Protein AF-A0A973AZY5-F1 (afdb_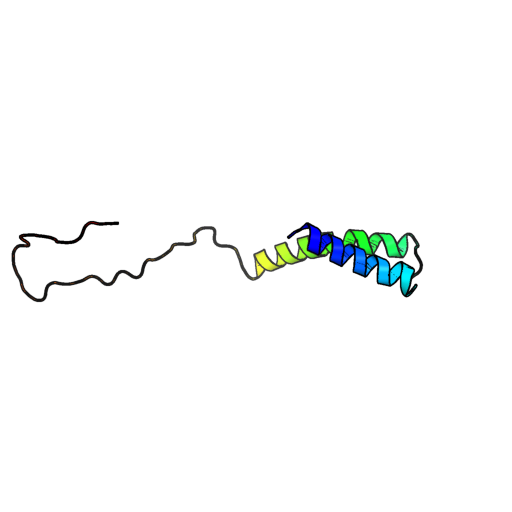monomer_lite)

Sequence (83 aa):
MISLLLAGYALITWLIFIRWRLLPWKIYTIIPVVTFPVVAIVVMVLLLNVFAPTSSDVRVTRYEVPIVPQVKGRVVEVAVKTN

Foldseek 3Di:
DVVVVVVVLVVVVCCCCPVVVVDDPDPVVVVCSVVVVVVVVVVVVVVCCVPPNDDPDPPPPPPDDDDDDPDDDDDDDDPDDDD

pLDDT: mean 79.25, std 8.22, range [58.38, 93.06]

Secondary structure (DSSP, 8-state):
-HHHHHHHHHHHHHIIIIIS--S--SHHHHHHHHHHHHHHHHHHHHHHHHHS---S-------------SS------------

Radius of gyration: 28.95 Å; chains: 1; bounding box: 55×27×76 Å

Structure (mmCIF, N/CA/C/O backbone):
data_AF-A0A973AZY5-F1
#
_entry.id   AF-A0A973AZY5-F1
#
loop_
_atom_site.group_PDB
_atom_site.id
_atom_site.type_symbol
_atom_site.label_atom_id
_atom_site.label_alt_id
_atom_site.label_comp_id
_atom_site.label_asym_id
_atom_site.label_entity_id
_atom_site.label_seq_id
_atom_site.pdbx_PDB_ins_code
_atom_site.Cartn_x
_atom_site.Cartn_y
_atom_site.Cartn_z
_atom_site.occupancy
_atom_site.B_iso_or_equiv
_atom_site.auth_seq_id
_atom_site.auth_comp_id
_atom_site.auth_asym_id
_atom_site.auth_atom_id
_atom_site.pdbx_PDB_model_num
ATOM 1 N N . MET A 1 1 ? 1.713 14.268 2.361 1.00 72.25 1 MET A N 1
ATOM 2 C CA . MET A 1 1 ? 1.948 12.810 2.516 1.00 72.25 1 MET A CA 1
ATOM 3 C C . MET A 1 1 ? 1.950 12.078 1.176 1.00 72.25 1 MET A C 1
ATOM 5 O O . MET A 1 1 ? 2.974 11.500 0.846 1.00 72.25 1 MET A O 1
ATOM 9 N N . ILE A 1 2 ? 0.887 12.156 0.364 1.00 80.88 2 ILE A N 1
ATOM 10 C CA . ILE A 1 2 ? 0.812 11.502 -0.966 1.00 80.88 2 ILE A CA 1
ATOM 11 C C . ILE A 1 2 ? 1.965 11.872 -1.913 1.00 80.88 2 ILE A C 1
ATOM 13 O O . ILE A 1 2 ? 2.523 11.000 -2.573 1.00 80.88 2 ILE A O 1
ATOM 17 N N . SER A 1 3 ? 2.386 13.137 -1.925 1.00 79.00 3 SER A N 1
ATOM 18 C CA . SER A 1 3 ? 3.461 13.618 -2.802 1.00 79.00 3 SER A CA 1
ATOM 19 C C . SER A 1 3 ? 4.804 12.922 -2.546 1.00 79.00 3 SER A C 1
ATOM 21 O O . SER A 1 3 ? 5.588 12.738 -3.469 1.00 79.00 3 SER A O 1
ATOM 23 N N . LEU A 1 4 ? 5.053 12.502 -1.302 1.00 83.00 4 LEU A N 1
ATOM 24 C CA . LEU A 1 4 ? 6.304 11.865 -0.883 1.00 83.00 4 LEU A CA 1
ATOM 25 C C . LEU A 1 4 ? 6.362 10.398 -1.342 1.00 83.00 4 LEU A C 1
ATOM 27 O O . LEU A 1 4 ? 7.407 9.930 -1.787 1.00 83.00 4 LEU A O 1
ATOM 31 N N . LEU A 1 5 ? 5.217 9.705 -1.324 1.00 82.88 5 LEU A N 1
ATOM 32 C CA . LEU A 1 5 ? 5.072 8.351 -1.869 1.00 82.88 5 LEU A CA 1
ATOM 33 C C . LEU A 1 5 ? 5.207 8.338 -3.396 1.00 82.88 5 LEU A C 1
ATOM 35 O O . LEU A 1 5 ? 5.924 7.501 -3.942 1.00 82.88 5 LEU A O 1
ATOM 39 N N . LEU A 1 6 ? 4.563 9.291 -4.080 1.00 83.25 6 LEU A N 1
ATOM 40 C CA . LEU A 1 6 ? 4.641 9.400 -5.538 1.00 83.25 6 LEU A CA 1
ATOM 41 C C . LEU A 1 6 ? 6.070 9.725 -5.995 1.00 83.25 6 LEU A C 1
ATOM 43 O O . LEU A 1 6 ? 6.579 9.109 -6.929 1.00 83.25 6 LEU A O 1
ATOM 47 N N . ALA A 1 7 ? 6.733 10.647 -5.289 1.00 86.50 7 ALA A N 1
ATOM 48 C CA . ALA A 1 7 ? 8.128 10.984 -5.534 1.00 86.50 7 ALA A CA 1
ATOM 49 C C . ALA A 1 7 ? 9.048 9.778 -5.309 1.00 86.50 7 ALA A C 1
ATOM 51 O O . ALA A 1 7 ? 9.888 9.506 -6.159 1.00 86.50 7 ALA A O 1
ATOM 52 N N . GLY A 1 8 ? 8.861 9.017 -4.223 1.00 88.44 8 GLY A N 1
ATOM 53 C CA . GLY A 1 8 ? 9.642 7.807 -3.950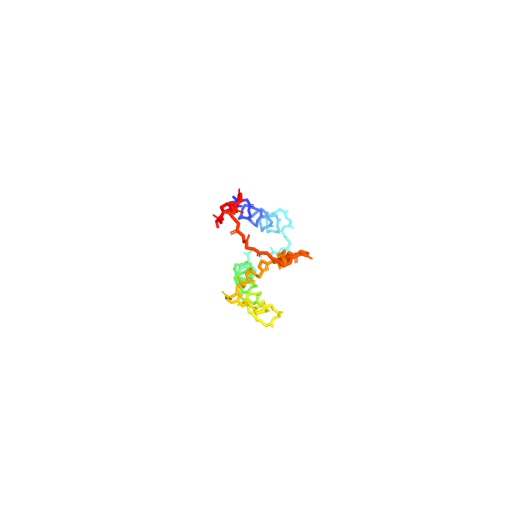 1.00 88.44 8 GLY A CA 1
ATOM 54 C C . GLY A 1 8 ? 9.494 6.745 -5.044 1.00 88.44 8 GLY A C 1
ATOM 55 O O . GLY A 1 8 ? 10.489 6.209 -5.528 1.00 88.44 8 GLY A O 1
ATOM 56 N N . TYR A 1 9 ? 8.267 6.494 -5.502 1.00 84.31 9 TYR A N 1
ATOM 57 C CA . TYR A 1 9 ? 8.003 5.564 -6.601 1.00 84.31 9 TYR A CA 1
ATOM 58 C C . TYR A 1 9 ? 8.626 6.032 -7.932 1.00 84.31 9 TYR A C 1
ATOM 60 O O . TYR A 1 9 ? 9.258 5.244 -8.643 1.00 84.31 9 TYR A O 1
ATOM 68 N N . ALA A 1 10 ? 8.519 7.325 -8.251 1.00 83.69 10 ALA A N 1
ATOM 69 C CA . ALA A 1 10 ? 9.164 7.912 -9.425 1.00 83.69 10 ALA A CA 1
ATOM 70 C C . ALA A 1 10 ? 10.700 7.809 -9.354 1.00 83.69 10 ALA A C 1
ATOM 72 O O . ALA A 1 10 ? 11.348 7.511 -10.353 1.00 83.69 10 ALA A O 1
ATOM 73 N N . LEU A 1 11 ? 11.288 7.980 -8.166 1.00 87.06 11 LEU A N 1
ATOM 74 C CA . LEU A 1 11 ? 12.730 7.852 -7.941 1.00 87.06 11 LEU A CA 1
ATOM 75 C C . LEU A 1 11 ? 13.211 6.409 -8.164 1.00 87.06 11 LEU A C 1
ATOM 77 O O . LEU A 1 11 ? 14.223 6.192 -8.827 1.00 87.06 11 LEU A O 1
ATOM 81 N N . ILE A 1 12 ? 12.466 5.419 -7.662 1.00 84.69 12 ILE A N 1
ATOM 82 C CA . ILE A 1 12 ? 12.795 3.992 -7.811 1.00 84.69 12 ILE A CA 1
ATOM 83 C C . ILE A 1 12 ? 12.716 3.562 -9.280 1.00 84.69 12 ILE A C 1
ATOM 85 O O . ILE A 1 12 ? 13.650 2.943 -9.793 1.00 84.69 12 ILE A O 1
ATOM 89 N N . THR A 1 13 ? 11.633 3.915 -9.978 1.00 80.69 13 THR A N 1
ATOM 90 C CA . THR A 1 13 ? 11.489 3.605 -11.410 1.00 80.69 13 THR A CA 1
ATOM 91 C C . THR A 1 13 ? 12.579 4.302 -12.229 1.00 80.69 13 THR A C 1
ATOM 93 O O . THR A 1 13 ? 13.223 3.672 -13.067 1.00 80.69 13 THR A O 1
ATOM 96 N N . TRP A 1 14 ? 12.900 5.559 -11.923 1.00 81.44 14 TRP A N 1
ATOM 97 C CA . TRP A 1 14 ? 14.013 6.269 -12.550 1.00 81.44 14 TRP A CA 1
ATOM 98 C C . TRP A 1 14 ? 15.371 5.573 -12.335 1.00 81.44 14 TRP A C 1
ATOM 100 O O . TRP A 1 14 ? 16.117 5.375 -13.296 1.00 81.44 14 TRP A O 1
ATOM 110 N N . LEU A 1 15 ? 15.688 5.130 -11.112 1.00 82.88 15 LEU A N 1
ATOM 111 C CA . LEU A 1 15 ? 16.940 4.419 -10.817 1.00 82.88 15 LEU A CA 1
ATOM 112 C C . LEU A 1 15 ? 17.080 3.114 -11.614 1.00 82.88 15 LEU A C 1
ATOM 114 O O . LEU A 1 15 ? 18.135 2.865 -12.201 1.00 82.88 15 LEU A O 1
ATOM 118 N N . ILE A 1 16 ? 16.017 2.308 -11.669 1.00 81.31 16 ILE A N 1
ATOM 119 C CA . ILE A 1 16 ? 16.024 0.996 -12.334 1.00 81.31 16 ILE A CA 1
ATOM 120 C C . ILE A 1 16 ? 16.269 1.141 -13.841 1.00 81.31 16 ILE A C 1
ATOM 122 O O . ILE A 1 16 ? 17.062 0.396 -14.424 1.00 81.31 16 ILE A O 1
ATOM 126 N N . PHE A 1 17 ? 15.619 2.119 -14.472 1.00 74.69 17 PHE A N 1
ATOM 127 C CA . PHE A 1 17 ? 15.627 2.251 -15.925 1.00 74.69 17 PHE A CA 1
ATOM 128 C C . PHE A 1 17 ? 16.736 3.150 -16.473 1.00 74.69 17 PHE A C 1
ATOM 130 O O . PHE A 1 17 ? 17.287 2.855 -17.533 1.00 74.69 17 PHE A O 1
ATOM 137 N N . ILE A 1 18 ? 17.090 4.228 -15.769 1.00 73.69 18 ILE A N 1
ATOM 138 C CA . ILE A 1 18 ? 18.048 5.225 -16.269 1.00 73.69 18 ILE A CA 1
ATOM 139 C C . ILE A 1 18 ? 19.432 5.024 -15.657 1.00 73.69 18 ILE A C 1
ATOM 141 O O . ILE A 1 18 ? 20.416 4.987 -16.395 1.00 73.69 18 ILE A O 1
ATOM 145 N N . ARG A 1 19 ? 19.527 4.873 -14.328 1.00 73.38 19 ARG A N 1
ATOM 146 C CA . ARG A 1 19 ? 20.824 4.798 -13.633 1.00 73.38 19 ARG A CA 1
ATOM 147 C C . ARG A 1 19 ? 21.484 3.430 -13.787 1.00 73.38 19 ARG A C 1
ATOM 149 O O . ARG A 1 19 ? 22.668 3.368 -14.099 1.00 73.38 19 ARG A O 1
ATOM 156 N N . TRP A 1 20 ? 20.734 2.353 -13.566 1.00 74.31 20 TRP A N 1
ATOM 157 C CA . TRP A 1 20 ? 21.269 0.987 -13.593 1.00 74.31 20 TRP A CA 1
ATOM 158 C C . TRP A 1 20 ? 21.032 0.251 -14.909 1.00 74.31 20 TRP A C 1
ATOM 160 O O . TRP A 1 20 ? 21.626 -0.804 -15.109 1.00 74.31 20 TRP A O 1
ATOM 170 N N . ARG A 1 21 ? 20.208 0.810 -15.812 1.00 66.31 21 ARG A N 1
ATOM 171 C CA . ARG A 1 21 ? 19.861 0.218 -17.120 1.00 66.31 21 ARG A CA 1
ATOM 172 C C . ARG A 1 21 ? 19.558 -1.285 -17.024 1.00 66.31 21 ARG A C 1
ATOM 174 O O . ARG A 1 21 ? 19.921 -2.051 -17.912 1.00 66.31 21 ARG A O 1
ATOM 181 N N . LEU A 1 22 ? 18.903 -1.705 -15.938 1.00 71.56 22 LEU A N 1
ATOM 182 C CA . LEU A 1 22 ? 18.723 -3.126 -15.631 1.00 71.56 22 LEU A CA 1
ATOM 183 C C . LEU A 1 22 ? 17.802 -3.804 -16.656 1.00 71.56 22 LEU A C 1
ATOM 185 O O . LEU A 1 22 ? 17.932 -4.992 -16.933 1.00 71.56 22 LEU A O 1
ATOM 189 N N . LEU A 1 23 ? 16.882 -3.030 -17.236 1.00 74.00 23 LEU A N 1
ATOM 190 C CA . LEU A 1 23 ? 15.934 -3.476 -18.246 1.00 74.00 23 LEU A CA 1
ATOM 191 C C . LEU A 1 23 ? 15.836 -2.452 -19.387 1.00 74.00 23 LEU A C 1
ATOM 193 O O . LEU A 1 23 ? 15.862 -1.242 -19.137 1.00 74.00 23 LEU A O 1
ATOM 197 N N . PRO A 1 24 ? 15.680 -2.904 -20.644 1.00 78.06 24 PRO A N 1
ATOM 198 C CA . PRO A 1 24 ? 15.504 -2.010 -21.777 1.00 78.06 24 PRO A CA 1
ATOM 199 C C . PRO A 1 24 ? 14.159 -1.274 -21.685 1.00 78.06 24 PRO A C 1
ATOM 201 O O . PRO A 1 24 ? 13.126 -1.872 -21.370 1.00 78.06 24 PRO A O 1
ATOM 204 N N . TRP A 1 25 ? 14.157 0.022 -22.017 1.00 75.19 25 TRP A N 1
ATOM 205 C CA . TRP A 1 25 ? 12.946 0.849 -22.097 1.00 75.19 25 TRP A CA 1
ATOM 206 C C . TRP A 1 25 ? 12.159 0.531 -23.379 1.00 75.19 25 TRP A C 1
ATOM 208 O O . TRP A 1 25 ? 12.166 1.272 -24.361 1.00 75.19 25 TRP A O 1
ATOM 218 N N . LYS A 1 26 ? 11.543 -0.652 -23.399 1.00 85.00 26 LYS A N 1
ATOM 219 C CA . LYS A 1 26 ? 10.662 -1.150 -24.461 1.00 85.00 26 LYS A CA 1
ATOM 220 C C . LYS A 1 26 ? 9.243 -1.280 -23.918 1.00 85.00 26 LYS A C 1
ATOM 222 O O . LYS A 1 26 ? 9.039 -1.354 -22.709 1.00 85.00 26 LYS A O 1
ATOM 227 N N . ILE A 1 27 ? 8.269 -1.365 -24.823 1.00 79.75 27 ILE A N 1
ATOM 228 C CA . ILE A 1 27 ? 6.838 -1.481 -24.497 1.00 79.75 27 ILE A CA 1
ATOM 229 C C . ILE A 1 27 ? 6.583 -2.613 -23.484 1.00 79.75 27 ILE A C 1
ATOM 231 O O . ILE A 1 27 ? 5.864 -2.413 -22.510 1.00 79.75 27 ILE A O 1
ATOM 235 N N . TYR A 1 28 ? 7.269 -3.749 -23.647 1.00 84.00 28 TYR A N 1
ATOM 236 C CA . TYR A 1 28 ? 7.186 -4.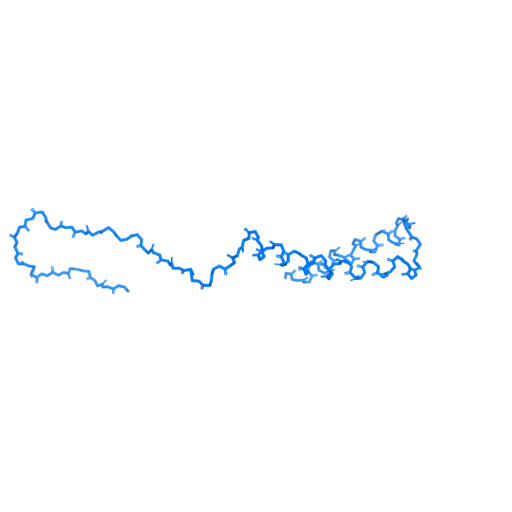903 -22.746 1.00 84.00 28 TYR A CA 1
ATOM 237 C C . TYR A 1 28 ? 7.557 -4.607 -21.290 1.00 84.00 28 TYR A C 1
ATOM 239 O O . TYR A 1 28 ? 7.022 -5.255 -20.399 1.00 84.00 28 TYR A O 1
ATOM 247 N N . THR A 1 29 ? 8.444 -3.644 -21.034 1.00 80.50 29 THR A N 1
ATOM 248 C CA . THR A 1 29 ? 8.854 -3.286 -19.671 1.00 80.50 29 THR A CA 1
ATOM 249 C C . THR A 1 29 ? 8.059 -2.104 -19.121 1.00 80.50 29 THR A C 1
ATOM 251 O O . THR A 1 29 ? 7.833 -2.025 -17.919 1.00 80.50 29 THR A O 1
ATOM 254 N N . ILE A 1 30 ? 7.594 -1.199 -19.986 1.00 79.25 30 ILE A N 1
ATOM 255 C CA . ILE A 1 30 ? 6.811 -0.022 -19.580 1.00 79.25 30 ILE A CA 1
ATOM 256 C C . ILE A 1 30 ? 5.425 -0.437 -19.080 1.00 79.25 30 ILE A C 1
ATOM 258 O O . ILE A 1 30 ? 4.985 0.031 -18.032 1.00 79.25 30 ILE A O 1
ATOM 262 N N . ILE A 1 31 ? 4.750 -1.330 -19.812 1.00 83.56 31 ILE A N 1
ATOM 263 C CA . ILE A 1 31 ? 3.396 -1.788 -19.479 1.00 83.56 31 ILE A CA 1
ATOM 264 C C . ILE A 1 31 ? 3.319 -2.332 -18.041 1.00 83.56 31 ILE A C 1
ATOM 266 O O . ILE A 1 31 ? 2.561 -1.772 -17.251 1.00 83.56 31 ILE A O 1
ATOM 270 N N . PRO A 1 32 ? 4.112 -3.344 -17.634 1.00 84.75 32 PRO A N 1
ATOM 271 C CA . PRO A 1 32 ? 4.016 -3.883 -16.284 1.00 84.75 32 PRO A CA 1
ATOM 272 C C . PRO A 1 32 ? 4.344 -2.841 -15.214 1.00 84.75 32 PRO A C 1
ATOM 274 O O . PRO A 1 32 ? 3.653 -2.801 -14.208 1.00 84.75 32 PRO A O 1
ATOM 277 N N . VAL A 1 33 ? 5.307 -1.938 -15.419 1.00 84.31 33 VAL A N 1
ATOM 278 C CA . VAL A 1 33 ? 5.626 -0.900 -14.418 1.00 84.31 33 VAL A CA 1
ATOM 279 C C . VAL A 1 33 ? 4.407 -0.040 -14.091 1.00 84.31 33 VAL A C 1
ATOM 281 O O . VAL A 1 33 ? 4.175 0.251 -12.922 1.00 84.31 33 VAL A O 1
ATOM 284 N N . VAL A 1 34 ? 3.599 0.311 -15.093 1.00 83.81 34 VAL A N 1
ATOM 285 C CA . VAL A 1 34 ? 2.402 1.145 -14.912 1.00 83.81 34 VAL A CA 1
ATOM 286 C C . VAL A 1 34 ? 1.203 0.331 -14.415 1.00 83.81 34 VAL A C 1
ATOM 288 O O . VAL A 1 34 ? 0.440 0.811 -13.579 1.00 83.81 34 VAL A O 1
ATOM 291 N N . THR A 1 35 ? 1.015 -0.899 -14.903 1.00 88.62 35 THR A N 1
ATOM 292 C CA . THR A 1 35 ? -0.179 -1.705 -14.591 1.00 88.62 35 THR A CA 1
ATOM 293 C C . THR A 1 35 ? -0.079 -2.434 -13.246 1.00 88.62 35 THR A C 1
ATOM 295 O O . THR A 1 35 ? -1.077 -2.554 -12.536 1.00 88.62 35 THR A O 1
ATOM 298 N N . PHE A 1 36 ? 1.111 -2.899 -12.856 1.00 88.25 36 PHE A N 1
ATOM 299 C CA . PHE A 1 36 ? 1.313 -3.708 -11.647 1.00 88.25 36 PHE A CA 1
ATOM 300 C C . PHE A 1 36 ? 0.903 -3.003 -10.342 1.00 88.25 36 PHE A C 1
ATOM 302 O O . PHE A 1 36 ? 0.249 -3.649 -9.528 1.00 88.25 36 PHE A O 1
ATOM 309 N N . PRO A 1 37 ? 1.191 -1.702 -10.122 1.00 86.44 37 PRO A N 1
ATOM 310 C CA . PRO A 1 37 ? 0.748 -0.995 -8.920 1.00 86.44 37 PRO A CA 1
ATOM 311 C C . PRO A 1 37 ? -0.778 -0.953 -8.795 1.00 86.44 37 PRO A C 1
ATOM 313 O O . PRO A 1 37 ? -1.317 -1.163 -7.712 1.00 86.44 37 PRO A O 1
ATOM 316 N N . VAL A 1 38 ? -1.479 -0.723 -9.909 1.00 89.62 38 VAL A N 1
ATOM 317 C CA . VAL A 1 38 ? -2.946 -0.646 -9.935 1.00 89.62 38 VAL A CA 1
ATOM 318 C C . VAL A 1 38 ? -3.550 -2.011 -9.612 1.00 89.62 38 VAL A C 1
ATOM 320 O O . VAL A 1 38 ? -4.402 -2.119 -8.734 1.00 89.62 38 VAL A O 1
ATOM 323 N N . VAL A 1 39 ? -3.061 -3.067 -10.267 1.00 92.75 39 VAL A N 1
ATOM 324 C CA . VAL A 1 39 ? -3.523 -4.441 -10.027 1.00 92.75 39 VAL A CA 1
ATOM 325 C C . VAL A 1 39 ? -3.202 -4.888 -8.602 1.00 92.75 39 VAL A C 1
ATOM 327 O O . VAL A 1 39 ? -4.057 -5.474 -7.945 1.00 92.75 39 VAL A O 1
ATOM 330 N N . ALA A 1 40 ? -2.013 -4.569 -8.086 1.00 90.75 40 ALA A N 1
ATOM 331 C CA . ALA A 1 40 ? -1.617 -4.905 -6.723 1.00 90.75 40 ALA A CA 1
ATOM 332 C C . ALA A 1 40 ? -2.537 -4.261 -5.676 1.00 90.75 40 ALA A C 1
ATOM 334 O O . ALA A 1 40 ? -2.908 -4.927 -4.714 1.00 90.75 40 ALA A O 1
ATOM 335 N N . ILE A 1 41 ? -2.951 -3.003 -5.873 1.00 90.75 41 ILE A N 1
ATOM 336 C CA . ILE A 1 41 ? -3.909 -2.336 -4.979 1.00 90.75 41 ILE A CA 1
ATOM 337 C C . ILE A 1 41 ? -5.269 -3.035 -5.031 1.00 90.75 41 ILE A C 1
ATOM 339 O O . ILE A 1 41 ? -5.840 -3.325 -3.983 1.00 90.75 41 ILE A O 1
ATOM 343 N N . VAL A 1 42 ? -5.775 -3.349 -6.226 1.00 92.62 42 VAL A N 1
ATOM 344 C CA . VAL A 1 42 ? -7.064 -4.044 -6.380 1.00 92.62 42 VAL A CA 1
ATOM 345 C C . VAL A 1 42 ? -7.031 -5.410 -5.696 1.00 92.62 42 VAL A C 1
ATOM 347 O O . VAL A 1 42 ? -7.916 -5.725 -4.905 1.00 92.62 42 VAL A O 1
ATOM 350 N N . VAL A 1 43 ? -5.987 -6.203 -5.945 1.00 93.06 43 VAL A N 1
ATOM 351 C CA . VAL A 1 43 ? -5.814 -7.519 -5.318 1.00 93.06 43 VAL A CA 1
ATOM 352 C C . VAL A 1 43 ? -5.685 -7.388 -3.802 1.00 93.06 43 VAL A C 1
ATOM 354 O O . VA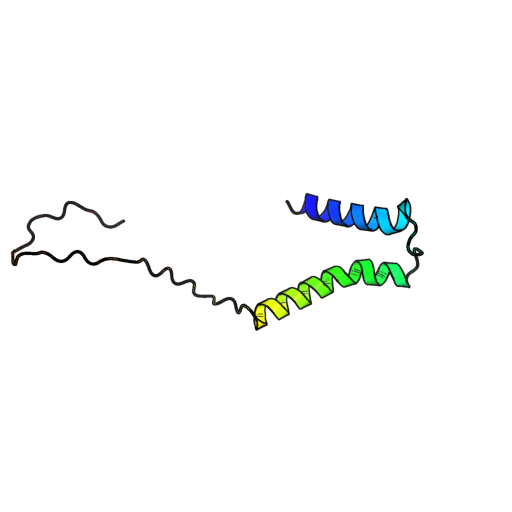L A 1 43 ? -6.339 -8.132 -3.081 1.00 93.06 43 VAL A O 1
ATOM 357 N N . MET A 1 44 ? -4.912 -6.421 -3.301 1.00 89.81 44 MET A N 1
ATOM 358 C CA . MET A 1 44 ? -4.788 -6.160 -1.864 1.00 89.81 44 MET A CA 1
ATOM 359 C C . MET A 1 44 ? -6.148 -5.854 -1.230 1.00 89.81 44 MET A C 1
ATOM 361 O O . MET A 1 44 ? -6.482 -6.428 -0.200 1.00 89.81 44 MET A O 1
ATOM 365 N N . VAL A 1 45 ? -6.955 -4.991 -1.851 1.00 87.62 45 VAL A N 1
ATOM 366 C CA . VAL A 1 45 ? -8.294 -4.646 -1.349 1.00 87.62 45 VAL A CA 1
ATOM 367 C C . VAL A 1 45 ? -9.214 -5.869 -1.334 1.00 87.62 45 VAL A C 1
ATOM 369 O O . VAL A 1 45 ? -9.935 -6.077 -0.359 1.00 87.62 45 VAL A O 1
ATOM 372 N N . LEU A 1 46 ? -9.162 -6.716 -2.365 1.00 88.00 46 LEU A N 1
ATOM 373 C CA . LEU A 1 46 ? -9.930 -7.964 -2.399 1.00 88.00 46 LE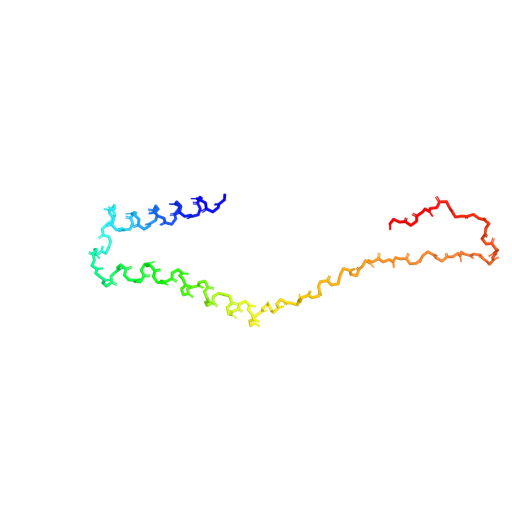U A CA 1
ATOM 374 C C . LEU A 1 46 ? -9.477 -8.946 -1.309 1.00 88.00 46 LEU A C 1
ATOM 376 O O . LEU A 1 46 ? -10.315 -9.527 -0.627 1.00 88.00 46 LEU A O 1
ATOM 380 N N . LEU A 1 47 ? -8.168 -9.100 -1.095 1.00 88.94 47 LEU A N 1
ATOM 381 C CA . LEU A 1 47 ? -7.631 -9.951 -0.028 1.00 88.94 47 LEU A CA 1
ATOM 382 C C . LEU A 1 47 ? -8.010 -9.424 1.360 1.00 88.94 47 LEU A C 1
ATOM 384 O O . LEU A 1 47 ? -8.369 -10.211 2.232 1.00 88.94 47 LEU A O 1
ATOM 388 N N . LEU A 1 48 ? -7.986 -8.105 1.561 1.00 86.31 48 LEU A N 1
ATOM 389 C CA . LEU A 1 48 ? -8.460 -7.487 2.798 1.00 86.31 48 LEU A CA 1
ATOM 390 C C . LEU A 1 48 ? -9.941 -7.783 3.032 1.00 86.31 48 LEU A C 1
ATOM 392 O O . LEU A 1 48 ? -10.313 -8.085 4.157 1.00 86.31 48 LEU A O 1
ATOM 396 N N . ASN A 1 49 ? -10.770 -7.784 1.988 1.00 84.88 49 ASN A N 1
ATOM 397 C CA . ASN A 1 49 ? -12.178 -8.152 2.121 1.00 84.88 49 ASN A CA 1
ATOM 398 C C . ASN A 1 49 ? -12.371 -9.614 2.576 1.00 84.88 49 ASN A C 1
ATOM 400 O O . ASN A 1 49 ? -13.275 -9.888 3.360 1.00 84.88 49 ASN A O 1
ATOM 404 N N . VAL A 1 50 ? -11.497 -10.530 2.138 1.00 86.12 50 VAL A N 1
ATOM 405 C CA . VAL A 1 50 ? -11.538 -11.954 2.519 1.00 86.12 50 VAL A CA 1
ATOM 406 C C . VAL A 1 50 ? -11.016 -12.191 3.940 1.00 86.12 50 VAL A C 1
ATOM 408 O O . VAL A 1 50 ? -11.643 -12.913 4.710 1.00 86.12 50 VAL A O 1
ATOM 411 N N . PHE A 1 51 ? -9.865 -11.613 4.296 1.00 83.81 51 PHE A N 1
ATOM 412 C CA . PHE A 1 51 ? -9.181 -11.913 5.563 1.00 83.81 51 PHE A CA 1
ATOM 413 C C . PHE A 1 51 ? -9.550 -10.976 6.717 1.00 83.81 51 PHE A C 1
ATOM 415 O O . PHE A 1 51 ? -9.442 -11.362 7.878 1.00 83.81 51 PHE A O 1
ATOM 422 N N . ALA A 1 52 ? -9.969 -9.752 6.414 1.00 76.44 52 ALA A N 1
ATOM 423 C CA . ALA A 1 52 ? -10.343 -8.735 7.387 1.00 76.44 52 ALA A CA 1
ATOM 424 C C . ALA A 1 52 ? -11.613 -8.013 6.907 1.00 76.44 52 ALA A C 1
ATOM 426 O O . ALA A 1 52 ? -11.552 -6.835 6.537 1.00 76.44 52 ALA A O 1
ATOM 427 N N . PRO A 1 53 ? -12.768 -8.704 6.885 1.00 72.81 53 PRO A N 1
ATOM 428 C CA . PRO A 1 53 ? -14.025 -8.072 6.525 1.00 72.81 53 PRO A CA 1
ATOM 429 C C . PRO A 1 53 ? -14.258 -6.873 7.448 1.00 72.81 53 PRO A C 1
ATOM 431 O O . PRO A 1 53 ? -14.355 -7.002 8.669 1.00 72.81 53 PRO A O 1
ATOM 434 N N . THR A 1 54 ? -14.300 -5.679 6.864 1.00 63.09 54 THR A N 1
ATOM 435 C CA . THR A 1 54 ? -14.585 -4.447 7.593 1.00 63.09 54 THR A CA 1
ATOM 436 C C . THR A 1 54 ? -16.049 -4.457 8.010 1.00 63.09 54 THR A C 1
ATOM 438 O O . THR A 1 54 ? -16.930 -4.122 7.218 1.00 63.09 54 THR A O 1
ATOM 441 N N . SER A 1 55 ? -16.318 -4.854 9.251 1.00 62.72 55 SER A N 1
ATOM 442 C CA . SER A 1 55 ? -17.620 -4.661 9.883 1.00 62.72 55 SER A CA 1
ATOM 443 C C . SER A 1 55 ? -17.901 -3.159 9.970 1.00 62.72 55 SER A C 1
ATOM 445 O O . SER A 1 55 ? -17.126 -2.418 10.570 1.00 62.72 55 SER A O 1
ATOM 447 N N . SER A 1 56 ? -19.000 -2.695 9.371 1.00 65.62 56 SER A N 1
ATOM 448 C CA . SER A 1 56 ? -19.397 -1.277 9.381 1.00 65.62 56 SER A CA 1
ATOM 449 C C . SER A 1 56 ? -19.875 -0.780 10.749 1.00 65.62 56 SER A C 1
ATOM 451 O O . SER A 1 56 ? -20.107 0.414 10.914 1.00 65.62 56 SER A O 1
ATOM 453 N N . ASP A 1 57 ? -20.044 -1.679 11.720 1.00 60.72 57 ASP A N 1
ATOM 454 C CA . ASP A 1 57 ? -20.545 -1.361 13.053 1.00 60.72 57 ASP A CA 1
ATOM 455 C C . ASP A 1 57 ? -19.421 -1.521 14.086 1.00 60.72 57 ASP A C 1
ATOM 457 O O . ASP A 1 57 ? -19.262 -2.559 14.733 1.00 60.72 57 ASP A O 1
ATOM 461 N N . VAL A 1 58 ? -18.592 -0.482 14.214 1.00 58.38 58 VAL A N 1
ATOM 462 C CA . VAL A 1 58 ? -17.682 -0.340 15.356 1.00 58.38 58 VAL A CA 1
ATOM 463 C C . VAL A 1 58 ? -18.529 0.104 16.544 1.00 58.38 58 VAL A C 1
ATOM 465 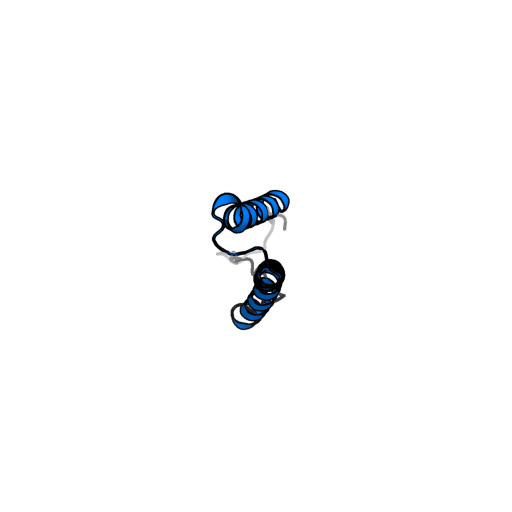O O . VAL A 1 58 ? -18.637 1.289 16.860 1.00 58.38 58 VAL A O 1
ATOM 468 N N . ARG A 1 59 ? -19.163 -0.860 17.212 1.00 62.28 59 ARG A N 1
ATOM 469 C CA . ARG A 1 59 ? -19.798 -0.611 18.505 1.00 62.28 59 ARG A CA 1
ATOM 470 C C . ARG A 1 59 ? -18.712 -0.398 19.547 1.00 62.28 59 ARG A C 1
ATOM 472 O O . ARG A 1 59 ? -18.064 -1.339 19.997 1.00 62.28 59 ARG A O 1
ATOM 479 N N . VAL A 1 60 ? -18.525 0.858 19.943 1.00 61.03 60 VAL A N 1
ATOM 480 C CA . VAL A 1 60 ? -17.765 1.204 21.145 1.00 61.03 60 VAL A CA 1
ATOM 481 C C . VAL A 1 60 ? -18.613 0.787 22.341 1.00 61.03 60 VAL A C 1
ATOM 483 O O . VAL A 1 60 ? -19.399 1.570 22.870 1.00 61.03 60 VAL A O 1
ATOM 486 N N . THR A 1 61 ? -18.492 -0.472 22.757 1.00 65.00 61 THR A N 1
ATOM 487 C CA . THR A 1 61 ? -19.013 -0.904 24.053 1.00 65.00 61 THR A CA 1
ATOM 488 C C . THR A 1 61 ? -18.165 -0.217 25.115 1.00 65.00 61 THR A C 1
ATOM 490 O O . THR A 1 61 ? -17.059 -0.658 25.429 1.00 65.00 61 THR A O 1
ATOM 493 N N . ARG A 1 62 ? -18.639 0.924 25.627 1.00 70.81 62 ARG A N 1
ATOM 494 C CA . ARG A 1 62 ? -18.028 1.544 26.804 1.00 70.81 62 ARG A CA 1
ATOM 495 C C . ARG A 1 62 ? -18.118 0.532 27.941 1.00 70.81 62 ARG A C 1
ATOM 497 O O . ARG A 1 62 ? -19.198 0.045 28.253 1.00 70.81 62 ARG A O 1
ATOM 504 N N . TYR A 1 63 ? -16.975 0.209 28.535 1.00 67.50 63 TYR A N 1
ATOM 505 C CA . TYR A 1 63 ? -16.934 -0.626 29.727 1.00 67.50 63 TYR A CA 1
ATOM 506 C C . TYR A 1 63 ? -17.451 0.216 30.896 1.00 67.50 63 TYR A C 1
ATOM 508 O O . TYR A 1 63 ? -16.715 1.003 31.490 1.00 67.50 63 TYR A O 1
ATOM 516 N N . GLU A 1 64 ? -18.747 0.129 31.164 1.00 73.81 64 GLU A N 1
ATOM 517 C CA . GLU A 1 64 ? -19.378 0.778 32.305 1.00 73.81 64 GLU A CA 1
ATOM 518 C C . GLU A 1 64 ? -19.435 -0.203 33.472 1.00 73.81 64 GLU A C 1
ATOM 520 O O . GLU A 1 64 ? -20.002 -1.290 33.380 1.00 73.81 64 GLU A O 1
ATOM 525 N N . VAL A 1 65 ? -18.787 0.164 34.577 1.00 77.56 65 VAL A N 1
ATOM 526 C CA . VAL A 1 65 ? -18.908 -0.571 35.835 1.00 77.56 65 VAL A CA 1
ATOM 527 C C . VAL A 1 65 ? -20.081 0.043 36.596 1.00 77.56 65 VAL A C 1
ATOM 529 O O . VAL A 1 65 ? -19.985 1.208 36.995 1.00 77.56 65 VAL A O 1
ATOM 532 N N . PRO A 1 66 ? -21.192 -0.686 36.802 1.00 76.00 66 PRO A N 1
ATOM 533 C CA . PRO A 1 66 ? -22.308 -0.160 37.571 1.00 76.00 66 PRO A CA 1
ATOM 534 C C . PRO A 1 66 ? -21.894 -0.009 39.039 1.00 76.00 66 PRO A C 1
ATOM 536 O O . PRO A 1 66 ? -21.483 -0.969 39.691 1.00 76.00 66 PRO A O 1
ATOM 539 N N . ILE A 1 67 ? -22.007 1.209 39.570 1.00 78.75 67 ILE A N 1
ATOM 540 C CA . ILE A 1 67 ? -21.764 1.492 40.987 1.00 78.75 67 ILE A CA 1
ATOM 541 C C . ILE A 1 67 ? -23.045 1.146 41.752 1.00 78.75 67 ILE A C 1
ATOM 543 O O . ILE A 1 67 ? -24.062 1.822 41.602 1.00 78.75 67 ILE A O 1
ATOM 547 N N . VAL A 1 68 ? -23.006 0.088 42.565 1.00 82.31 68 VAL A N 1
ATOM 548 C CA . VAL A 1 68 ? -24.138 -0.318 43.412 1.00 82.31 68 VAL A CA 1
ATOM 549 C C . VAL A 1 68 ? -24.015 0.269 44.825 1.00 82.31 68 VAL A C 1
ATOM 551 O O . VAL A 1 68 ? -22.926 0.244 45.407 1.00 82.31 68 VAL A O 1
ATOM 554 N N . PRO A 1 69 ? -25.107 0.791 45.414 1.00 80.38 69 PRO A N 1
ATOM 555 C CA . PRO A 1 69 ? -25.083 1.288 46.782 1.00 80.38 69 PRO A CA 1
ATOM 556 C C . PRO A 1 69 ? -24.969 0.124 47.774 1.00 80.38 69 PRO A C 1
ATOM 558 O O . PRO A 1 69 ? -25.671 -0.878 47.668 1.00 80.38 69 PRO A O 1
ATOM 561 N N . GLN A 1 70 ? -24.101 0.278 48.773 1.00 80.94 70 GLN A N 1
ATOM 562 C CA . GLN A 1 70 ? -23.880 -0.726 49.825 1.00 80.94 70 GLN A CA 1
ATOM 563 C C . GLN A 1 70 ? -25.033 -0.796 50.843 1.00 80.94 70 GLN A C 1
ATOM 565 O O . GLN A 1 70 ? -25.123 -1.741 51.622 1.00 80.94 70 GLN A O 1
ATOM 570 N N . VAL A 1 71 ? -25.918 0.206 50.856 1.00 80.81 71 VAL A N 1
ATOM 571 C CA . VAL A 1 71 ? -27.012 0.336 51.826 1.00 80.81 71 VAL A CA 1
ATOM 572 C C . VAL A 1 71 ? -28.323 0.690 51.134 1.00 80.81 71 VAL A C 1
ATOM 574 O O . VAL A 1 71 ? -28.347 1.381 50.116 1.00 80.81 71 VAL A O 1
ATOM 577 N N . LYS A 1 72 ? -29.436 0.218 51.703 1.00 75.50 72 LYS A N 1
ATOM 578 C CA . LYS A 1 72 ? -30.785 0.534 51.224 1.00 75.50 72 LYS A CA 1
ATOM 579 C C . LYS A 1 72 ? -31.206 1.896 51.784 1.00 75.50 72 LYS A C 1
ATOM 581 O O . LYS A 1 72 ? -31.248 2.068 52.997 1.00 75.50 72 LYS A O 1
ATOM 586 N N . GLY A 1 73 ? -31.526 2.850 50.915 1.00 83.88 73 GLY A N 1
ATOM 587 C CA . GLY A 1 73 ? -31.941 4.200 51.300 1.00 83.88 73 GLY A CA 1
ATOM 588 C C . GLY A 1 73 ? -32.449 5.010 50.107 1.00 83.88 73 GLY A C 1
ATOM 589 O O . GLY A 1 73 ? -32.306 4.589 48.959 1.00 83.88 73 GLY A O 1
ATOM 590 N N . ARG A 1 74 ? -33.070 6.166 50.372 1.00 80.50 74 ARG A N 1
ATOM 591 C CA . ARG A 1 74 ? -33.520 7.099 49.326 1.00 80.50 74 ARG A CA 1
ATOM 592 C C . ARG A 1 74 ? -32.353 8.002 48.913 1.00 80.50 74 ARG A C 1
ATOM 594 O O . ARG A 1 74 ? -31.728 8.612 49.774 1.00 80.50 74 ARG A O 1
ATOM 601 N N . VAL A 1 75 ? -32.083 8.103 47.611 1.00 77.81 75 VAL A N 1
ATOM 602 C CA . VAL A 1 75 ? -31.074 9.026 47.061 1.00 77.81 75 VAL A CA 1
ATOM 603 C C . VAL A 1 75 ? -31.587 10.462 47.200 1.00 77.81 75 VAL A C 1
ATOM 605 O O . VAL A 1 75 ? -32.691 10.757 46.745 1.00 77.81 75 VAL A O 1
ATOM 608 N N . VAL A 1 76 ? -30.814 11.328 47.858 1.00 81.81 76 VAL A N 1
ATOM 609 C CA . VAL A 1 76 ? -31.181 12.737 48.114 1.00 81.81 76 VAL A CA 1
ATOM 610 C C . VAL A 1 76 ? -30.534 13.675 47.094 1.00 81.81 76 VAL A C 1
ATOM 612 O O . VAL A 1 76 ? -31.173 14.618 46.642 1.00 81.81 76 VAL A O 1
ATOM 615 N N . GLU A 1 77 ? -29.298 13.386 46.683 1.00 76.69 77 GLU A N 1
ATOM 616 C CA . GLU A 1 77 ? -28.532 14.200 45.741 1.00 76.69 77 GLU A CA 1
ATOM 617 C C . GLU A 1 77 ? -27.564 13.323 44.938 1.00 76.69 77 GLU A C 1
ATOM 619 O O . GLU A 1 77 ? -27.024 12.342 45.454 1.00 76.69 77 GLU A O 1
ATOM 624 N N . VAL A 1 78 ? -27.342 13.684 43.671 1.00 79.88 78 VAL A N 1
ATOM 625 C CA . VAL A 1 78 ? -26.319 13.088 42.806 1.00 79.88 78 VAL A CA 1
ATOM 626 C C . VAL A 1 78 ? -25.370 14.201 42.371 1.00 79.88 78 VAL A C 1
ATOM 628 O O . VAL A 1 78 ? -25.767 15.112 41.651 1.00 79.88 78 VAL A O 1
ATOM 631 N N . ALA A 1 79 ? -24.109 14.117 42.793 1.00 80.56 79 ALA A N 1
ATOM 632 C CA . ALA A 1 79 ? -23.101 15.157 42.561 1.00 80.56 79 ALA A CA 1
ATOM 633 C C . ALA A 1 79 ? -22.501 15.159 41.137 1.00 80.56 79 ALA A C 1
ATOM 635 O O . ALA A 1 79 ? -21.611 15.954 40.839 1.00 80.56 79 ALA A O 1
ATOM 636 N N . VAL A 1 80 ? -22.942 14.258 40.254 1.00 78.69 80 VAL A N 1
ATOM 637 C CA . VAL A 1 80 ? -22.346 14.054 38.926 1.00 78.69 80 VAL A CA 1
ATOM 638 C C . VAL A 1 80 ? -23.394 14.275 37.839 1.00 78.69 80 VAL A C 1
ATOM 640 O O . VAL A 1 80 ? -24.496 13.733 37.911 1.00 78.69 80 VAL A O 1
ATOM 643 N N . LYS A 1 81 ? -23.036 15.055 36.813 1.00 74.44 81 LYS A N 1
ATOM 644 C CA . LYS A 1 81 ? -23.814 15.189 35.575 1.00 74.44 81 LYS A CA 1
ATOM 645 C C . LYS A 1 81 ? -23.351 14.168 34.538 1.00 74.44 81 LYS A C 1
ATOM 647 O O . LYS A 1 81 ? -22.155 13.922 34.401 1.00 74.44 81 LYS A O 1
ATOM 652 N N . THR A 1 82 ? -24.306 13.614 33.797 1.00 70.75 82 THR A N 1
ATOM 653 C CA . THR A 1 82 ? -24.039 12.807 32.600 1.00 70.75 82 THR A CA 1
ATOM 654 C C . THR A 1 82 ? -23.289 13.649 31.564 1.00 70.75 82 THR A C 1
ATOM 656 O O . THR A 1 82 ? -23.643 14.812 31.363 1.00 70.75 82 THR A O 1
ATOM 659 N N . ASN A 1 83 ? -22.260 13.060 30.944 1.00 63.50 83 ASN A N 1
ATOM 660 C CA . ASN A 1 83 ? -21.488 13.657 29.846 1.00 63.50 83 ASN A CA 1
ATOM 661 C C . ASN A 1 83 ? -22.114 13.350 28.488 1.00 63.50 83 ASN A C 1
ATOM 663 O O . ASN A 1 83 ? -22.614 12.212 28.339 1.00 63.50 83 ASN A O 1
#